Protein AF-A0A958I6H5-F1 (afdb_monomer_lite)

pLDDT: mean 83.07, std 13.96, range [45.75, 97.0]

Secondary structure (DSSP, 8-state):
----------HHHHHHHHHHHHHHHHHHHHHHHHHHHHHHHHHHHHHHHHHHHHHGGGS-HHHHHHHTTPPPP-

Sequence (74 aa):
MIREDIVIDHSRSNLLHTVLLLGSMMGLLALLGFLLSGTTGVVMALAAGVFLFFFGPRISPQLLLRMYRARALS

Radius of gyration: 18.39 Å; chains: 1; bounding box: 40×30×47 Å

Structure (mmCIF, N/CA/C/O backbone):
data_AF-A0A958I6H5-F1
#
_entry.id   AF-A0A958I6H5-F1
#
loop_
_atom_site.group_PDB
_atom_site.id
_atom_site.type_symbol
_atom_site.label_atom_id
_atom_site.label_alt_id
_atom_site.label_comp_id
_atom_site.label_asym_id
_atom_site.label_entity_id
_atom_site.label_seq_id
_atom_site.pdbx_PDB_ins_code
_atom_site.Cartn_x
_atom_site.Cartn_y
_atom_site.Cartn_z
_atom_site.occupancy
_atom_site.B_iso_or_equiv
_atom_site.auth_seq_id
_atom_site.auth_comp_id
_atom_site.auth_asym_id
_atom_site.auth_atom_id
_atom_site.pdbx_PDB_model_num
ATOM 1 N N . MET A 1 1 ? 25.613 -3.553 -31.705 1.00 45.75 1 MET A N 1
ATOM 2 C CA . MET A 1 1 ? 26.012 -4.611 -30.755 1.00 45.75 1 MET A CA 1
ATOM 3 C C . MET A 1 1 ? 25.565 -4.152 -29.372 1.00 45.75 1 MET A C 1
ATOM 5 O O . MET A 1 1 ? 26.347 -3.546 -28.651 1.00 45.75 1 MET A O 1
ATOM 9 N N . ILE A 1 2 ? 24.264 -4.274 -29.080 1.00 49.06 2 ILE A N 1
ATOM 10 C CA . ILE A 1 2 ? 23.722 -3.924 -27.760 1.00 49.06 2 ILE A CA 1
ATOM 11 C C . ILE A 1 2 ? 24.099 -5.081 -26.846 1.00 49.06 2 ILE A C 1
ATOM 13 O O . ILE A 1 2 ? 23.805 -6.229 -27.149 1.00 49.06 2 ILE A O 1
ATOM 17 N N . ARG A 1 3 ? 24.853 -4.772 -25.800 1.00 51.09 3 ARG A N 1
ATOM 18 C CA . ARG A 1 3 ? 25.307 -5.730 -24.804 1.00 51.09 3 ARG A CA 1
ATOM 19 C C . ARG A 1 3 ? 24.103 -6.219 -23.999 1.00 51.09 3 ARG A C 1
ATOM 21 O O . ARG A 1 3 ? 23.603 -5.503 -23.135 1.00 51.09 3 ARG A O 1
ATOM 28 N N . GLU A 1 4 ? 23.628 -7.421 -24.313 1.00 59.53 4 GLU A N 1
ATOM 29 C CA . GLU A 1 4 ? 22.701 -8.225 -23.505 1.00 59.53 4 GLU A CA 1
ATOM 30 C C . GLU A 1 4 ? 23.420 -8.751 -22.249 1.00 59.53 4 GLU A C 1
ATOM 32 O O . GLU A 1 4 ? 23.510 -9.951 -21.990 1.00 59.53 4 GLU A O 1
ATOM 37 N N . ASP A 1 5 ? 23.988 -7.829 -21.468 1.00 55.41 5 ASP A N 1
ATOM 38 C CA . ASP A 1 5 ? 24.785 -8.149 -20.293 1.00 55.41 5 ASP A CA 1
ATOM 39 C C . ASP A 1 5 ? 23.844 -8.411 -19.101 1.00 55.41 5 ASP A C 1
ATOM 41 O O . ASP A 1 5 ? 23.554 -7.553 -18.276 1.00 55.41 5 ASP A O 1
ATOM 45 N N . ILE A 1 6 ? 23.367 -9.654 -19.063 1.00 62.06 6 ILE A N 1
ATOM 46 C CA . ILE A 1 6 ? 23.119 -10.472 -17.875 1.00 62.06 6 ILE A CA 1
ATOM 47 C C . ILE A 1 6 ? 22.125 -9.924 -16.835 1.00 62.06 6 ILE A C 1
ATOM 49 O O . ILE A 1 6 ? 22.485 -9.355 -15.804 1.00 62.06 6 ILE A O 1
ATOM 53 N N . VAL A 1 7 ? 20.848 -10.272 -17.017 1.00 60.62 7 VAL A N 1
ATOM 54 C CA . VAL A 1 7 ? 19.884 -10.339 -15.908 1.00 60.62 7 VAL A CA 1
ATOM 55 C C . VAL A 1 7 ? 20.240 -11.570 -15.058 1.00 60.62 7 VAL A C 1
ATOM 57 O O . VAL A 1 7 ? 19.640 -12.632 -15.198 1.00 60.62 7 VAL A O 1
ATOM 60 N N . ILE A 1 8 ? 21.288 -11.463 -14.228 1.00 59.28 8 ILE A N 1
ATOM 61 C CA . ILE A 1 8 ? 21.619 -12.493 -13.232 1.00 59.28 8 ILE A CA 1
ATOM 62 C C . ILE A 1 8 ? 20.442 -12.583 -12.258 1.00 59.28 8 ILE A C 1
ATOM 64 O O . ILE A 1 8 ? 20.098 -11.608 -11.585 1.00 59.28 8 ILE A O 1
ATOM 68 N N . ASP A 1 9 ? 19.880 -13.783 -12.180 1.00 60.50 9 ASP A N 1
ATOM 69 C CA . ASP A 1 9 ? 18.871 -14.279 -11.251 1.00 60.50 9 ASP A CA 1
ATOM 70 C C . ASP A 1 9 ? 19.064 -13.810 -9.791 1.00 60.50 9 ASP A C 1
ATOM 72 O O . ASP A 1 9 ? 19.644 -14.490 -8.952 1.00 60.50 9 ASP A O 1
ATOM 76 N N . HIS A 1 10 ? 18.537 -12.627 -9.471 1.00 56.66 10 HIS A N 1
ATOM 77 C CA . HIS A 1 10 ? 18.281 -12.168 -8.100 1.00 56.66 10 HIS A CA 1
ATOM 78 C C . HIS A 1 10 ? 16.771 -12.096 -7.846 1.00 56.66 10 HIS A C 1
ATOM 80 O O . HIS A 1 10 ? 16.282 -11.220 -7.128 1.00 56.66 10 HIS A O 1
ATOM 86 N N . SER A 1 11 ? 16.015 -13.027 -8.443 1.00 61.50 11 SER A N 1
ATOM 87 C CA . SER A 1 11 ? 14.547 -13.035 -8.444 1.00 61.50 11 SER A CA 1
ATOM 88 C C . SER A 1 11 ? 13.962 -12.927 -7.029 1.00 61.50 11 SER A C 1
ATOM 90 O O . SER A 1 11 ? 13.008 -12.187 -6.790 1.00 61.50 11 SER A O 1
ATOM 92 N N . ARG A 1 12 ? 14.612 -13.557 -6.040 1.00 69.88 12 ARG A N 1
ATOM 93 C CA . ARG A 1 12 ? 14.190 -13.486 -4.633 1.00 69.88 12 ARG A CA 1
ATOM 94 C C . ARG A 1 12 ? 14.479 -12.146 -3.962 1.00 69.88 12 ARG A C 1
ATOM 96 O O . ARG A 1 12 ? 13.641 -11.687 -3.198 1.00 69.88 12 ARG A O 1
ATOM 103 N N . SER A 1 13 ? 15.620 -11.512 -4.234 1.00 78.75 13 SER A N 1
ATOM 104 C CA . SER A 1 13 ? 15.939 -10.202 -3.645 1.00 78.75 13 SER A CA 1
ATOM 105 C C . SER A 1 13 ? 15.029 -9.118 -4.217 1.00 78.75 13 SER A C 1
ATOM 107 O O . SER A 1 13 ? 14.472 -8.329 -3.456 1.00 78.75 13 SER A O 1
ATOM 109 N N . ASN A 1 14 ? 14.765 -9.162 -5.526 1.00 82.94 14 ASN A N 1
ATOM 110 C CA . ASN A 1 14 ? 13.810 -8.257 -6.159 1.00 82.94 14 ASN A CA 1
ATOM 111 C C . ASN A 1 14 ? 12.395 -8.467 -5.616 1.00 82.94 14 ASN A C 1
ATOM 113 O O . ASN A 1 14 ? 11.734 -7.494 -5.267 1.00 82.94 14 ASN A O 1
ATOM 117 N N . LEU A 1 15 ? 11.954 -9.719 -5.465 1.00 86.00 15 LEU A N 1
ATOM 118 C CA . LEU A 1 15 ? 10.645 -10.018 -4.889 1.00 86.00 15 LEU A CA 1
ATOM 119 C C . LEU A 1 15 ? 10.542 -9.529 -3.441 1.00 86.00 15 LEU A C 1
ATOM 121 O O . LEU A 1 15 ? 9.548 -8.898 -3.091 1.00 86.00 15 LEU A O 1
ATOM 125 N N . LEU A 1 16 ? 11.569 -9.753 -2.616 1.00 90.12 16 LEU A N 1
ATOM 126 C CA . LEU A 1 16 ? 11.610 -9.242 -1.245 1.00 90.12 16 LEU A CA 1
ATOM 127 C C . LEU A 1 16 ? 11.537 -7.715 -1.212 1.00 90.12 16 LEU A C 1
ATOM 129 O O . LEU A 1 16 ? 10.743 -7.170 -0.452 1.00 90.12 16 LEU A O 1
ATOM 133 N N . HIS A 1 17 ? 12.306 -7.022 -2.054 1.00 88.25 17 HIS A N 1
ATOM 134 C CA . HIS A 1 17 ? 12.270 -5.562 -2.131 1.00 88.25 17 HIS A CA 1
ATOM 135 C C . HIS A 1 17 ? 10.895 -5.054 -2.571 1.00 88.25 17 HIS A C 1
ATOM 137 O O . HIS A 1 17 ? 10.367 -4.122 -1.969 1.00 88.25 17 HIS A O 1
ATOM 143 N N . THR A 1 18 ? 10.282 -5.683 -3.576 1.00 90.25 18 THR A N 1
ATOM 144 C CA . THR A 1 18 ? 8.944 -5.311 -4.045 1.00 90.25 18 THR A CA 1
ATOM 145 C C . THR A 1 18 ? 7.878 -5.569 -2.982 1.00 90.25 18 THR A C 1
ATOM 147 O O . THR A 1 18 ? 7.044 -4.698 -2.755 1.00 90.25 18 THR A O 1
ATOM 150 N N . VAL A 1 19 ? 7.907 -6.715 -2.296 1.00 92.56 19 VAL A N 1
ATOM 151 C CA . VAL A 1 19 ? 6.951 -7.037 -1.222 1.00 92.56 19 VAL A CA 1
ATOM 152 C C . VAL A 1 19 ? 7.133 -6.103 -0.029 1.00 92.56 19 VAL A C 1
ATOM 154 O O . VAL A 1 19 ? 6.142 -5.622 0.513 1.00 92.56 19 VAL A O 1
ATOM 157 N N . LEU A 1 20 ? 8.374 -5.801 0.358 1.00 95.00 20 LEU A N 1
ATOM 158 C CA . LEU A 1 20 ? 8.671 -4.868 1.444 1.00 95.00 20 LEU A CA 1
ATOM 159 C C . LEU A 1 20 ? 8.174 -3.455 1.106 1.00 95.00 20 LEU A C 1
ATOM 161 O O . LEU A 1 20 ? 7.497 -2.817 1.913 1.00 95.00 20 LEU A O 1
ATOM 165 N N . LEU A 1 21 ? 8.466 -2.982 -0.108 1.00 94.25 21 LEU A N 1
ATOM 166 C CA . LEU A 1 21 ? 8.018 -1.678 -0.583 1.00 94.25 21 LEU A CA 1
ATOM 167 C C . LEU A 1 21 ? 6.488 -1.614 -0.631 1.00 94.25 21 LEU A C 1
ATOM 169 O O . LEU A 1 21 ? 5.891 -0.728 -0.028 1.00 94.25 21 LEU A O 1
ATOM 173 N N . LEU A 1 22 ? 5.841 -2.583 -1.277 1.00 93.06 22 LEU A N 1
ATOM 174 C CA . LEU A 1 22 ? 4.388 -2.597 -1.410 1.00 93.06 22 LEU A CA 1
ATOM 175 C C . LEU A 1 22 ? 3.697 -2.739 -0.046 1.00 93.06 22 LEU A C 1
ATOM 177 O O . LEU A 1 22 ? 2.747 -2.014 0.243 1.00 93.06 22 LEU A O 1
ATOM 181 N N . GLY A 1 23 ? 4.215 -3.614 0.818 1.00 95.06 23 GLY A N 1
ATOM 182 C CA . GLY A 1 23 ? 3.719 -3.814 2.176 1.00 95.06 23 GLY A CA 1
ATOM 183 C C . GLY A 1 23 ? 3.838 -2.554 3.032 1.00 95.06 23 GLY A C 1
ATOM 184 O O . GLY A 1 23 ? 2.878 -2.187 3.706 1.00 95.06 23 GLY A O 1
ATOM 185 N N . SER A 1 24 ? 4.967 -1.841 2.962 1.00 96.44 24 SER A N 1
ATOM 186 C CA . SER A 1 24 ? 5.143 -0.570 3.680 1.00 96.44 24 SER A CA 1
ATOM 187 C C . SER A 1 24 ? 4.204 0.527 3.172 1.00 96.44 24 SER A C 1
ATOM 189 O O . SER A 1 24 ? 3.601 1.228 3.982 1.00 96.44 24 SER A O 1
ATOM 191 N N . MET A 1 25 ? 3.987 0.631 1.857 1.00 95.56 25 MET A N 1
ATOM 192 C CA . MET A 1 25 ? 3.014 1.569 1.287 1.00 95.56 25 MET A CA 1
ATOM 193 C C . MET A 1 25 ? 1.583 1.263 1.752 1.00 95.56 25 MET A C 1
ATOM 195 O O . MET A 1 25 ? 0.859 2.173 2.157 1.00 95.56 25 MET A O 1
ATOM 199 N N . MET A 1 26 ? 1.182 -0.012 1.750 1.00 94.88 26 MET A N 1
ATOM 200 C CA . MET A 1 26 ? -0.131 -0.438 2.249 1.00 94.88 26 MET A CA 1
ATOM 201 C C . MET A 1 26 ? -0.279 -0.216 3.757 1.00 94.88 26 MET A C 1
ATOM 203 O O . MET A 1 26 ? -1.337 0.220 4.208 1.00 94.88 26 MET A O 1
ATOM 207 N N . GLY A 1 27 ? 0.784 -0.454 4.529 1.00 95.81 27 GLY A N 1
ATOM 208 C CA . GLY A 1 27 ? 0.824 -0.181 5.963 1.00 95.81 27 GLY A CA 1
ATOM 209 C C . GLY A 1 27 ? 0.665 1.306 6.279 1.00 95.81 27 GLY A C 1
ATOM 210 O O . GLY A 1 27 ? -0.140 1.663 7.135 1.00 95.81 27 GLY A O 1
ATOM 211 N N . LEU A 1 28 ? 1.359 2.184 5.546 1.00 96.56 28 LEU A N 1
ATOM 212 C CA . LEU A 1 28 ? 1.193 3.635 5.670 1.00 96.56 28 LEU A CA 1
ATOM 213 C C . LEU A 1 28 ? -0.233 4.071 5.324 1.00 96.56 28 LEU A C 1
ATOM 215 O O . LEU A 1 28 ? -0.823 4.873 6.043 1.00 96.56 28 LEU A O 1
ATOM 219 N N . LEU A 1 29 ? -0.808 3.515 4.258 1.00 95.06 29 LEU A N 1
ATOM 220 C CA . LEU A 1 29 ? -2.175 3.821 3.849 1.00 95.06 29 LEU A CA 1
ATOM 221 C C . LEU A 1 29 ? -3.201 3.388 4.910 1.00 95.06 29 LEU A C 1
ATOM 223 O O . LEU A 1 29 ? -4.116 4.146 5.231 1.00 95.06 29 LEU A O 1
ATOM 227 N N . ALA A 1 30 ? -3.022 2.202 5.494 1.00 94.75 30 ALA A N 1
ATOM 228 C CA . ALA A 1 30 ? -3.843 1.715 6.597 1.00 94.75 30 ALA A CA 1
ATOM 229 C C . ALA A 1 30 ? -3.689 2.589 7.849 1.00 94.75 30 ALA A C 1
ATOM 231 O O . ALA A 1 30 ? -4.688 2.940 8.471 1.00 94.75 30 ALA A O 1
ATOM 232 N N . LEU A 1 31 ? -2.460 2.986 8.192 1.00 97.00 31 LEU A N 1
ATOM 233 C CA . LEU A 1 31 ? -2.186 3.865 9.328 1.00 97.00 31 LEU A CA 1
ATOM 234 C C . LEU A 1 31 ? -2.862 5.230 9.154 1.00 97.00 31 LEU A C 1
ATOM 236 O O . LEU A 1 31 ? -3.468 5.736 10.094 1.00 97.00 31 LEU A O 1
ATOM 240 N N . LEU A 1 32 ? -2.812 5.796 7.947 1.00 96.38 32 LEU A N 1
ATOM 241 C CA . LEU A 1 32 ? -3.538 7.020 7.613 1.00 96.38 32 LEU A CA 1
ATOM 242 C C . LEU A 1 32 ? -5.048 6.813 7.756 1.00 96.38 32 LEU A C 1
ATOM 244 O O . LEU A 1 32 ? -5.704 7.585 8.448 1.00 96.38 32 LEU A O 1
ATOM 248 N N . GLY A 1 33 ? -5.600 5.739 7.186 1.00 95.75 33 GLY A N 1
ATOM 249 C CA . GLY A 1 33 ? -7.013 5.396 7.356 1.00 95.75 33 GLY A CA 1
ATOM 250 C C . GLY A 1 33 ? -7.421 5.322 8.832 1.00 95.75 33 GLY A C 1
ATOM 251 O O . GLY A 1 33 ? -8.424 5.917 9.229 1.00 95.75 33 GLY A O 1
ATOM 252 N N . PHE A 1 34 ? -6.594 4.676 9.657 1.00 95.62 34 PHE A N 1
ATOM 253 C CA . PHE A 1 34 ? -6.793 4.603 11.100 1.00 95.62 34 PHE A CA 1
ATOM 254 C C . PHE A 1 34 ? -6.775 5.975 11.772 1.00 95.62 34 PHE A C 1
ATOM 256 O O . PHE A 1 34 ? -7.631 6.271 12.600 1.00 95.62 34 PHE A O 1
ATOM 263 N N . LEU A 1 35 ? -5.825 6.831 11.410 1.00 96.25 35 LEU A N 1
ATOM 264 C CA . LEU A 1 35 ? -5.673 8.135 12.042 1.00 96.25 35 LEU A CA 1
ATOM 265 C C . LEU A 1 35 ? -6.811 9.101 11.675 1.00 96.25 35 LEU A C 1
ATOM 267 O O . LEU A 1 35 ? -7.219 9.908 12.504 1.00 96.25 35 LEU A O 1
ATOM 271 N N . LEU A 1 36 ? -7.337 9.006 10.449 1.00 95.12 36 LEU A N 1
ATOM 272 C CA . LEU A 1 36 ? -8.417 9.870 9.966 1.00 95.12 36 LEU A CA 1
ATOM 273 C C . LEU A 1 36 ? -9.815 9.426 10.426 1.00 95.12 36 LEU A C 1
ATOM 275 O O . LEU A 1 36 ? -10.671 10.274 10.665 1.00 95.12 36 LEU A O 1
ATOM 279 N N . SER A 1 37 ? -10.084 8.119 10.498 1.00 93.69 37 SER A N 1
ATOM 280 C CA . SER A 1 37 ? -11.446 7.600 10.724 1.00 93.69 37 SER A CA 1
ATOM 281 C C . SER A 1 37 ? -11.481 6.311 11.563 1.00 93.69 37 SER A C 1
ATOM 283 O O . SER A 1 37 ? -12.488 5.603 11.609 1.00 93.69 37 SER A O 1
ATOM 285 N N . GLY A 1 38 ? -10.387 5.975 12.247 1.00 93.88 38 GLY A N 1
ATOM 286 C CA . GLY A 1 38 ? -10.285 4.756 13.045 1.00 93.88 38 GLY A CA 1
ATOM 287 C C . GLY A 1 38 ? -10.359 3.489 12.190 1.00 93.88 38 GLY A C 1
ATOM 288 O O . GLY A 1 38 ? -9.915 3.440 11.042 1.00 93.88 38 GLY A O 1
ATOM 289 N N . THR A 1 39 ? -10.948 2.431 12.741 1.00 92.94 39 THR A N 1
ATOM 290 C CA . THR A 1 39 ? -11.051 1.119 12.080 1.00 92.94 39 THR A CA 1
ATOM 291 C C . THR A 1 39 ? -11.801 1.172 10.748 1.00 92.94 39 THR A C 1
ATOM 293 O O . THR A 1 39 ? -11.394 0.509 9.794 1.00 92.94 39 THR A O 1
ATOM 296 N N . THR A 1 40 ? -12.841 2.001 10.639 1.00 94.44 40 THR A N 1
ATOM 297 C CA . THR A 1 40 ? -13.591 2.204 9.389 1.00 94.44 40 THR A CA 1
ATOM 298 C C . THR A 1 40 ? -12.694 2.762 8.285 1.00 94.44 40 THR A C 1
ATOM 300 O O . THR A 1 40 ? -12.730 2.284 7.149 1.00 94.44 40 THR A O 1
ATOM 303 N N . GLY A 1 41 ? -11.832 3.724 8.625 1.00 93.25 41 GLY A N 1
ATOM 304 C CA . GLY A 1 41 ? -10.879 4.298 7.682 1.00 93.25 41 GLY A CA 1
ATOM 305 C C . GLY A 1 41 ? -9.837 3.294 7.200 1.00 93.25 41 GLY A C 1
ATOM 306 O O . GLY A 1 41 ? -9.492 3.319 6.024 1.00 93.25 41 GLY A O 1
ATOM 307 N N . VAL A 1 42 ? -9.393 2.360 8.050 1.00 95.38 42 VAL A N 1
ATOM 308 C CA . VAL A 1 42 ? -8.494 1.264 7.634 1.00 95.38 42 VAL A CA 1
ATOM 309 C C . VAL A 1 42 ? -9.142 0.407 6.550 1.00 95.38 42 VAL A C 1
ATOM 311 O O . VAL A 1 42 ? -8.5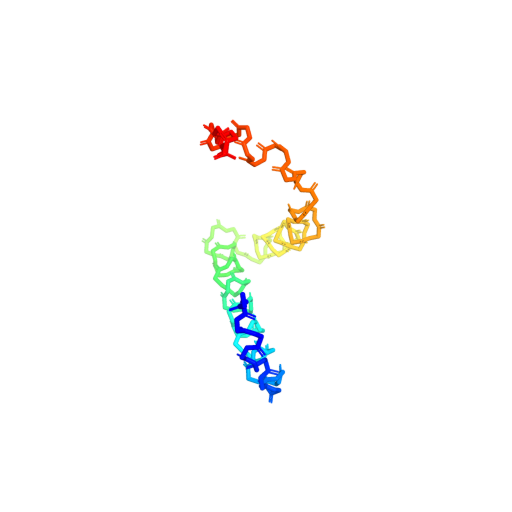23 0.152 5.518 1.00 95.38 42 VAL A O 1
ATOM 314 N N . VAL A 1 43 ? -10.393 -0.017 6.760 1.00 96.25 43 VAL A N 1
ATOM 315 C CA . VAL A 1 43 ? -11.115 -0.871 5.804 1.00 96.25 43 VAL A CA 1
ATOM 316 C C . VAL A 1 43 ? -11.291 -0.152 4.468 1.00 96.25 43 VAL A C 1
ATOM 318 O O . VAL A 1 43 ? -10.998 -0.727 3.420 1.00 96.25 43 VAL A O 1
ATOM 321 N N . MET A 1 44 ? -11.703 1.119 4.493 1.00 95.12 44 MET A N 1
ATOM 322 C CA . MET A 1 44 ? -11.864 1.908 3.270 1.00 95.12 44 MET A CA 1
ATOM 323 C C . MET A 1 44 ? -10.533 2.170 2.558 1.00 95.12 44 MET A C 1
ATOM 325 O O . MET A 1 44 ? -10.457 2.033 1.338 1.00 95.12 44 MET A O 1
ATOM 329 N N . ALA A 1 45 ? -9.478 2.504 3.302 1.00 94.75 45 ALA A N 1
ATOM 330 C CA . ALA A 1 45 ? -8.160 2.787 2.749 1.00 94.75 45 ALA A CA 1
ATOM 331 C C . ALA A 1 45 ? -7.536 1.538 2.106 1.00 94.75 45 ALA A C 1
ATOM 333 O O . ALA A 1 45 ? -7.011 1.615 0.995 1.00 94.75 45 ALA A O 1
ATOM 334 N N . LEU A 1 46 ? -7.661 0.371 2.747 1.00 94.38 46 LEU A N 1
ATOM 335 C CA . LEU A 1 46 ? -7.218 -0.898 2.171 1.00 94.38 46 LEU A CA 1
ATOM 336 C C . LEU A 1 46 ? -8.049 -1.290 0.945 1.00 94.38 46 LEU A C 1
ATOM 338 O O . LEU A 1 46 ? -7.470 -1.677 -0.068 1.00 94.38 46 LEU A O 1
ATOM 342 N N . ALA A 1 47 ? -9.377 -1.141 0.991 1.00 95.19 47 ALA A N 1
ATOM 343 C CA . ALA A 1 47 ? -10.238 -1.420 -0.158 1.00 95.19 47 ALA A CA 1
ATOM 344 C C . ALA A 1 47 ? -9.878 -0.537 -1.366 1.00 95.19 47 ALA A C 1
ATOM 346 O O . ALA A 1 47 ? -9.715 -1.044 -2.478 1.00 95.19 47 ALA A O 1
ATOM 347 N N . ALA A 1 48 ? -9.677 0.764 -1.143 1.00 93.50 48 ALA A N 1
ATOM 348 C CA . ALA A 1 48 ? -9.241 1.699 -2.174 1.00 93.50 48 ALA A CA 1
ATOM 349 C C . ALA A 1 48 ? -7.833 1.369 -2.695 1.00 93.50 48 ALA A C 1
ATOM 351 O O . ALA A 1 48 ? -7.615 1.380 -3.905 1.00 93.50 48 ALA A O 1
ATOM 352 N N . GLY A 1 49 ? -6.892 1.029 -1.809 1.00 92.50 49 GLY A N 1
ATOM 353 C CA . GLY A 1 49 ? -5.530 0.645 -2.179 1.00 92.50 49 GLY A CA 1
ATOM 354 C C . GLY A 1 49 ? -5.488 -0.608 -3.055 1.00 92.50 49 GLY A C 1
ATOM 355 O O . GLY A 1 49 ? -4.834 -0.606 -4.096 1.00 92.50 49 GL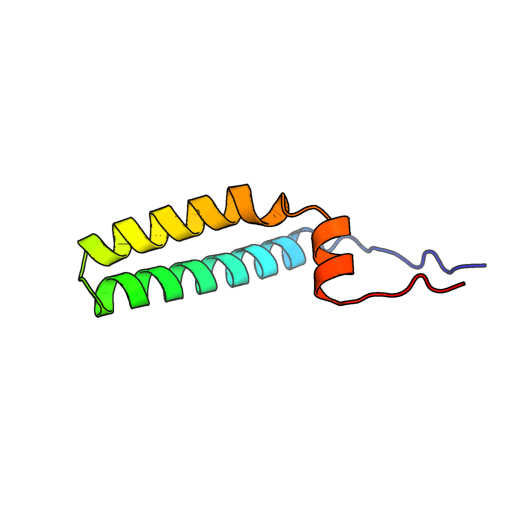Y A O 1
ATOM 356 N N . VAL A 1 50 ? -6.238 -1.654 -2.687 1.00 92.69 50 VAL A N 1
ATOM 357 C CA . VAL A 1 50 ? -6.371 -2.878 -3.495 1.00 92.69 50 VAL A CA 1
ATOM 358 C C . VAL A 1 50 ? -7.023 -2.565 -4.840 1.00 92.69 50 VAL A C 1
ATOM 360 O O . VAL A 1 50 ? -6.525 -2.999 -5.879 1.00 92.69 50 VAL A O 1
ATOM 363 N N . PHE A 1 51 ? -8.098 -1.773 -4.847 1.00 93.56 51 PHE A N 1
ATOM 364 C CA . PHE A 1 51 ? -8.752 -1.355 -6.083 1.00 93.56 51 PHE A CA 1
ATOM 365 C C . PHE A 1 51 ? -7.765 -0.632 -7.014 1.00 93.56 51 PHE A C 1
ATOM 367 O O . PHE A 1 51 ? -7.600 -1.010 -8.173 1.00 93.56 51 PHE A O 1
ATOM 374 N N . LEU A 1 52 ? -7.025 0.351 -6.504 1.00 89.00 52 LEU A N 1
ATOM 375 C CA . LEU A 1 52 ? -6.053 1.099 -7.297 1.00 89.00 52 LEU A CA 1
ATOM 376 C C . LEU A 1 52 ? -4.879 0.228 -7.762 1.00 89.00 52 LEU A C 1
ATOM 378 O O . LEU A 1 52 ? -4.385 0.420 -8.867 1.00 89.00 52 LEU A O 1
ATOM 382 N N . PHE A 1 53 ? -4.461 -0.756 -6.968 1.00 88.69 53 PHE A N 1
ATOM 383 C CA . PHE A 1 53 ? -3.414 -1.699 -7.356 1.00 88.69 53 PHE A CA 1
ATOM 384 C C . PHE A 1 53 ? -3.833 -2.582 -8.543 1.00 88.69 53 PHE A C 1
ATOM 386 O O . PHE A 1 53 ? -3.041 -2.797 -9.458 1.00 88.69 53 PHE A O 1
ATOM 393 N N . PHE A 1 54 ? -5.085 -3.052 -8.577 1.00 88.56 54 PHE A N 1
ATOM 394 C CA . PHE A 1 54 ? -5.593 -3.876 -9.682 1.00 88.56 54 PHE A CA 1
ATOM 395 C C . PHE A 1 54 ? -5.943 -3.069 -10.941 1.00 88.56 54 PHE A C 1
ATOM 397 O O . PHE A 1 54 ? -5.748 -3.551 -12.061 1.00 88.56 54 PHE A O 1
ATOM 404 N N . PHE A 1 55 ? -6.479 -1.857 -10.777 1.00 84.75 55 PHE A N 1
ATOM 405 C CA . PHE A 1 55 ? -6.950 -1.032 -11.895 1.00 84.75 55 PHE A CA 1
ATOM 406 C C . PHE A 1 55 ? -5.916 -0.010 -12.387 1.00 84.75 55 PHE A C 1
ATOM 408 O O . PHE A 1 55 ? -5.932 0.351 -13.561 1.00 84.75 55 PHE A O 1
ATOM 415 N N . GLY A 1 56 ? -4.985 0.422 -11.537 1.00 77.44 56 GLY A N 1
ATOM 416 C CA . GLY A 1 56 ? -3.955 1.416 -11.850 1.00 77.44 56 GLY A CA 1
ATOM 417 C C . GLY A 1 56 ? -3.023 1.029 -13.006 1.00 77.44 56 GLY A C 1
ATOM 418 O O . GLY A 1 56 ? -2.854 1.836 -13.920 1.00 77.44 56 GLY A O 1
ATOM 419 N N . PRO A 1 57 ? -2.480 -0.204 -13.066 1.00 75.50 57 PRO A N 1
ATOM 420 C CA . PRO A 1 57 ? -1.613 -0.640 -14.165 1.00 75.50 57 PRO A CA 1
ATOM 421 C C . PRO A 1 57 ? -2.308 -0.698 -15.533 1.00 75.50 57 PRO A C 1
ATOM 423 O O . PRO A 1 57 ? -1.644 -0.871 -16.550 1.00 75.50 57 PRO A O 1
ATOM 426 N N . ARG A 1 58 ? -3.643 -0.576 -15.581 1.00 68.00 58 ARG A N 1
ATOM 427 C CA . ARG A 1 58 ? -4.416 -0.592 -16.832 1.00 68.00 58 ARG A CA 1
ATOM 428 C C . ARG A 1 58 ? -4.494 0.772 -17.515 1.00 68.00 58 ARG A C 1
ATOM 430 O O . ARG A 1 58 ? -5.120 0.879 -18.569 1.00 68.00 58 ARG A O 1
ATOM 437 N N . ILE A 1 59 ? -3.883 1.811 -16.943 1.00 69.19 59 ILE A N 1
ATOM 438 C CA . ILE A 1 59 ? -3.759 3.102 -17.619 1.00 69.19 59 ILE A CA 1
ATOM 439 C C . ILE A 1 59 ? -2.933 2.889 -18.890 1.00 69.19 59 ILE A C 1
ATOM 441 O O . ILE A 1 59 ? -1.784 2.454 -18.830 1.00 69.19 59 ILE A O 1
ATOM 445 N N . SER A 1 60 ? -3.535 3.162 -20.053 1.00 70.00 60 SER A N 1
ATOM 446 C CA . SER A 1 60 ? -2.885 2.866 -21.326 1.00 70.00 60 SER A CA 1
ATOM 447 C C . SER A 1 60 ? -1.556 3.634 -21.433 1.00 70.00 60 SER A C 1
ATOM 449 O O . SER A 1 60 ? -1.505 4.826 -21.109 1.00 70.00 60 SER A O 1
ATOM 451 N N . PRO A 1 61 ? -0.474 3.001 -21.920 1.00 71.62 61 PRO A N 1
ATOM 452 C CA . PRO A 1 61 ? 0.810 3.673 -22.134 1.00 71.62 61 PRO A CA 1
ATOM 453 C C . PRO A 1 61 ? 0.679 4.944 -22.987 1.00 71.62 61 PRO A 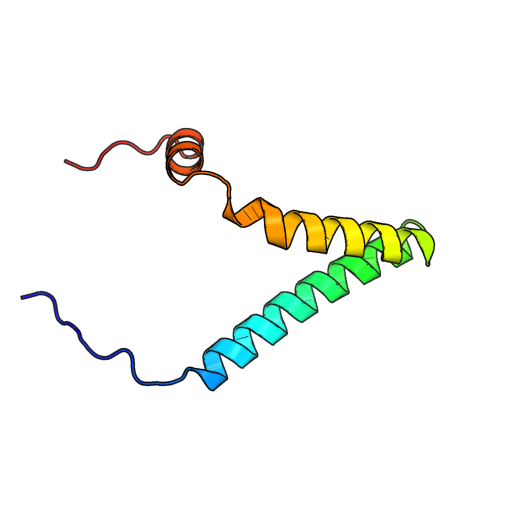C 1
ATOM 455 O O . PRO A 1 61 ? 1.383 5.928 -22.778 1.00 71.62 61 PRO A O 1
ATOM 458 N N . GLN A 1 62 ? -0.284 4.956 -23.911 1.00 74.19 62 GLN A N 1
ATOM 459 C CA . GLN A 1 62 ? -0.617 6.114 -24.739 1.00 74.19 62 GLN A CA 1
ATOM 460 C C . GLN A 1 62 ? -1.193 7.282 -23.923 1.00 74.19 62 GLN A C 1
ATOM 462 O O . GLN A 1 62 ? -0.879 8.436 -24.217 1.00 74.19 62 GLN A O 1
ATOM 467 N N . LEU A 1 63 ?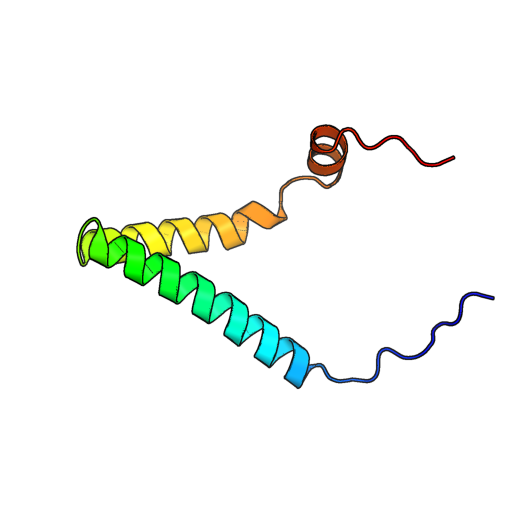 -2.004 7.010 -22.891 1.00 78.50 63 LEU A N 1
ATOM 468 C CA . LEU A 1 63 ? -2.514 8.041 -21.984 1.00 78.50 63 LEU A CA 1
ATOM 469 C C . LEU A 1 63 ? -1.366 8.678 -21.195 1.00 78.50 63 LEU A C 1
ATOM 471 O O . LEU A 1 63 ? -1.288 9.902 -21.123 1.00 78.50 63 LEU A O 1
ATOM 475 N N . LEU A 1 64 ? -0.447 7.862 -20.671 1.00 81.06 64 LEU A N 1
ATOM 476 C CA . LEU A 1 64 ? 0.732 8.339 -19.942 1.00 81.06 64 LEU A CA 1
ATOM 477 C C . LEU A 1 64 ? 1.628 9.208 -20.831 1.00 81.06 64 LEU A C 1
ATOM 479 O O . LEU A 1 64 ? 1.972 10.323 -20.444 1.00 81.06 64 LEU A O 1
ATOM 483 N N . LEU A 1 65 ? 1.936 8.756 -22.051 1.00 83.12 65 LEU A N 1
ATOM 484 C CA . LEU A 1 65 ? 2.725 9.531 -23.017 1.00 83.12 65 LEU A CA 1
ATO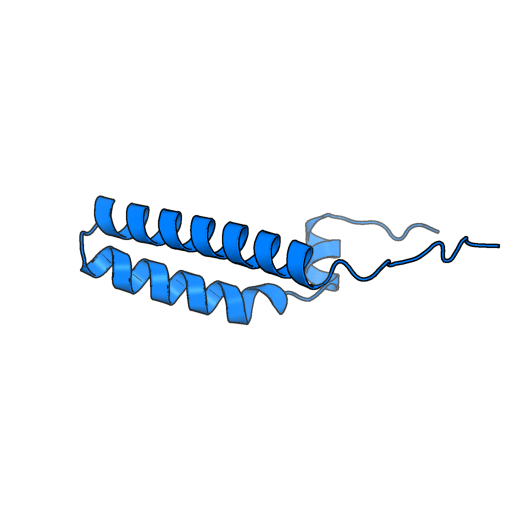M 485 C C . LEU A 1 65 ? 2.057 10.870 -23.359 1.00 83.12 65 LEU A C 1
ATOM 487 O O . LEU A 1 65 ? 2.728 11.899 -23.454 1.00 83.12 65 LEU A O 1
ATOM 491 N N . ARG A 1 66 ? 0.726 10.880 -23.487 1.00 81.62 66 ARG A N 1
ATOM 492 C CA . ARG A 1 66 ? -0.041 12.098 -23.760 1.00 81.62 66 ARG A CA 1
ATOM 493 C C . ARG A 1 66 ? -0.092 13.042 -22.550 1.00 81.62 66 ARG A C 1
ATOM 495 O O . ARG A 1 66 ? 0.015 14.250 -22.747 1.00 81.62 66 ARG A O 1
ATOM 502 N N . MET A 1 67 ? -0.191 12.519 -21.323 1.00 82.81 67 MET A N 1
ATOM 503 C CA . MET A 1 67 ? -0.126 13.309 -20.080 1.00 82.81 67 MET A CA 1
ATOM 504 C C . MET A 1 67 ? 1.249 13.949 -19.877 1.00 82.81 67 MET A C 1
ATOM 506 O O . MET A 1 67 ? 1.330 15.131 -19.556 1.00 82.81 67 MET A O 1
ATOM 510 N N . TYR A 1 68 ? 2.323 13.204 -20.142 1.00 86.25 68 TYR A N 1
ATOM 511 C CA . TYR A 1 68 ? 3.692 13.718 -20.071 1.00 86.25 68 TYR A CA 1
ATOM 512 C C . TYR A 1 68 ? 4.082 14.606 -21.263 1.00 86.25 68 TYR A C 1
ATOM 514 O O . TYR A 1 68 ? 5.222 15.061 -21.328 1.00 86.25 68 TYR A O 1
ATOM 522 N N . ARG A 1 69 ? 3.162 14.870 -22.209 1.00 82.94 69 ARG A N 1
ATOM 523 C CA . ARG A 1 69 ? 3.443 15.590 -23.468 1.00 82.94 69 ARG A CA 1
ATOM 524 C C . ARG A 1 69 ? 4.675 15.038 -24.194 1.00 82.94 69 ARG A C 1
ATOM 526 O O . ARG A 1 69 ? 5.440 15.790 -24.800 1.00 82.94 69 ARG A O 1
ATOM 533 N N . ALA A 1 70 ? 4.868 13.724 -24.138 1.00 82.19 70 ALA A N 1
ATOM 534 C CA . ALA A 1 70 ? 5.979 13.084 -24.814 1.00 82.19 70 ALA A CA 1
ATOM 535 C C . ALA A 1 70 ? 5.848 13.303 -26.330 1.00 82.19 70 ALA A C 1
ATOM 537 O O . ALA A 1 70 ? 4.789 13.069 -26.919 1.00 82.19 70 ALA A O 1
ATOM 538 N N . ARG A 1 71 ? 6.928 13.765 -26.965 1.00 78.44 71 ARG A N 1
ATOM 539 C CA . ARG A 1 71 ? 7.071 13.748 -28.425 1.00 78.44 71 ARG A CA 1
ATOM 540 C C . ARG A 1 71 ? 7.761 12.459 -28.840 1.00 78.44 71 ARG A C 1
ATOM 542 O O . ARG A 1 71 ? 8.635 11.974 -28.127 1.00 78.44 71 ARG A O 1
ATOM 549 N N . ALA A 1 72 ? 7.378 11.934 -30.002 1.00 78.81 72 ALA A N 1
ATOM 550 C CA . ALA A 1 72 ? 8.107 10.844 -30.630 1.00 78.81 72 ALA A CA 1
ATOM 551 C C . ALA A 1 72 ? 9.560 11.286 -30.849 1.00 78.81 72 ALA A C 1
ATOM 553 O O . ALA A 1 72 ? 9.802 12.334 -31.451 1.00 78.81 72 ALA A O 1
ATOM 554 N N . LEU A 1 73 ? 10.502 10.511 -30.316 1.00 76.44 73 LEU A N 1
ATOM 555 C CA . LEU A 1 73 ? 11.908 10.653 -30.665 1.00 76.44 73 LEU A CA 1
ATOM 556 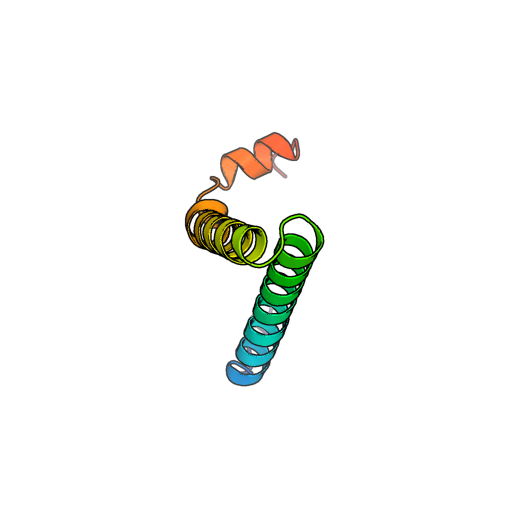C C . LEU A 1 73 ? 12.085 10.010 -32.044 1.00 76.44 73 LEU A C 1
ATOM 558 O O . LEU A 1 73 ? 11.782 8.828 -32.205 1.00 76.44 73 LEU A O 1
ATOM 562 N N . SER A 1 74 ? 12.461 10.834 -33.024 1.00 64.06 74 SER A N 1
ATOM 563 C CA . SER A 1 74 ? 12.809 10.431 -34.392 1.00 64.06 74 SER A CA 1
ATOM 564 C C . SER A 1 74 ? 14.154 9.727 -34.441 1.00 64.06 74 SER A C 1
ATOM 566 O O . SER A 1 74 ? 15.073 10.264 -33.777 1.00 64.06 74 SER A O 1
#

Foldseek 3Di:
DPPPPDPDPPVVVVVVVVCVVLVVVLVVQLVVLCVPPRPVRNVVSNVVSVVCVVCVVVCDPVNVCVVVVPDDDD